Protein AF-A0A957WY77-F1 (afdb_monomer)

pLDDT: mean 74.07, std 17.71, range [35.69, 9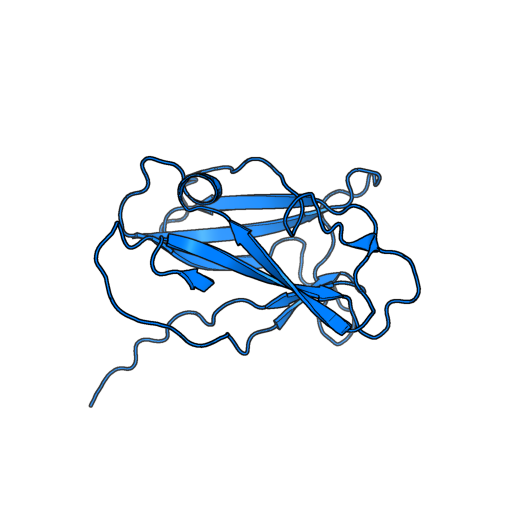4.62]

Foldseek 3Di:
DADLQRKDKKKKFFAQPDPDFDAQKKKWKWKAAPVRHTQDTADIGGQADPVDGSSNHHHGDIDMHIGGNCRRRRPPDDFHKIKMKMFMDHPVDPPPTAFWADPVRDGPDGIDIDIGTDHPDDDDDDDDFAPAWTGRHSTMIIGDHDDPDPPPDD

Mean predicted aligned error: 9.85 Å

Secondary structure (DSSP, 8-state):
-B-TTS-EEEEEEE-TT--SPPP--EEEEEEE-TTS-EEE-PPPB-SS-TTS-GGGPPTT-EEEEEE-HHHHT-TT--SEEEEEEEEEE-TT-SS-BPPPB-TTS-B--SEEEEEEEE--S------PPP-EEEEEETTEEEEEPPP-------

Nearest PDB structures (foldseek):
  3m7o-assembly1_A  TM=5.148E-01  e=5.716E-02  Mus musculus
  8wac-assembly1_A  TM=4.307E-01  e=3.729E-01  Wenyingzhuangia fucanilytica
  3wea-assembly1_A  TM=4.831E-01  e=9.784E-01  Camponotus japonicus
  8zqf-assembly1_A  TM=2.879E-01  e=3.941E+00  Vibrio breoganii
  5mu8-assembly24_w  TM=1.968E-01  e=1.764E+00  Homo sapiens

Solvent-accessible surface area (backbone atoms only — not comparable to full-atom values): 8856 Å² total; per-residue (Å²): 64,59,48,89,79,34,24,41,41,42,36,38,25,30,22,68,82,44,86,68,78,49,65,80,43,33,29,41,46,39,22,19,38,80,89,67,46,84,68,34,71,34,81,68,40,53,74,36,58,91,91,58,54,56,52,73,59,48,56,54,40,74,47,77,15,80,38,53,34,55,54,60,57,32,86,81,60,68,65,43,57,29,37,33,38,41,33,38,29,43,84,93,50,92,77,55,59,35,49,14,30,44,99,87,66,46,75,67,49,44,58,50,75,47,80,45,58,41,69,68,86,76,88,90,74,95,76,81,86,55,90,43,76,47,34,41,35,91,44,30,29,34,39,40,52,67,79,84,72,77,79,80,78,131

Structure (mmCIF, N/CA/C/O backbone):
data_AF-A0A957WY77-F1
#
_entry.id   AF-A0A957WY77-F1
#
loop_
_atom_site.group_PDB
_atom_site.id
_atom_site.type_symbol
_atom_site.label_atom_id
_atom_site.label_alt_id
_atom_site.label_comp_id
_atom_site.label_asym_id
_atom_site.label_entity_id
_atom_site.label_seq_id
_atom_site.pdbx_PDB_ins_code
_atom_site.Cartn_x
_atom_site.Cartn_y
_atom_site.Cartn_z
_atom_site.occupancy
_atom_site.B_iso_or_equiv
_atom_site.auth_seq_id
_atom_site.auth_comp_id
_atom_site.auth_asym_id
_atom_site.auth_atom_id
_atom_site.pdbx_PDB_model_num
ATOM 1 N N . GLN A 1 1 ? 2.365 -9.864 -0.892 1.00 69.50 1 GLN A N 1
ATOM 2 C CA . GLN A 1 1 ? 2.889 -11.123 -1.473 1.00 69.50 1 GLN A CA 1
ATOM 3 C C . GLN A 1 1 ? 2.726 -11.019 -2.974 1.00 69.50 1 GLN A C 1
ATOM 5 O O . GLN A 1 1 ? 1.771 -10.379 -3.374 1.00 69.50 1 GLN A O 1
ATOM 10 N N . VAL A 1 2 ? 3.600 -11.606 -3.789 1.00 73.62 2 VAL A N 1
ATOM 11 C CA . VAL A 1 2 ? 3.384 -11.675 -5.245 1.00 73.62 2 VAL A CA 1
ATOM 12 C C . VAL A 1 2 ? 2.908 -13.083 -5.628 1.00 73.62 2 VAL A C 1
ATOM 14 O O . VAL A 1 2 ? 3.419 -14.058 -5.070 1.00 73.62 2 VAL A O 1
ATOM 17 N N . THR A 1 3 ? 1.885 -13.198 -6.483 1.00 74.44 3 THR A N 1
ATOM 18 C CA . THR A 1 3 ? 1.351 -14.482 -6.980 1.00 74.44 3 THR A CA 1
ATOM 19 C C . THR A 1 3 ? 2.170 -15.033 -8.148 1.00 74.44 3 THR A C 1
ATOM 21 O O . THR A 1 3 ? 3.079 -14.387 -8.654 1.00 74.44 3 THR A O 1
ATOM 24 N N . GLU A 1 4 ? 1.813 -16.232 -8.613 1.00 70.44 4 GLU A N 1
ATOM 25 C CA . GLU A 1 4 ? 2.369 -16.836 -9.834 1.00 70.44 4 GLU A CA 1
ATOM 26 C C . GLU A 1 4 ? 2.067 -16.044 -11.118 1.00 70.44 4 GLU A C 1
ATOM 28 O O . GLU A 1 4 ? 2.758 -16.206 -12.121 1.00 70.44 4 GLU A O 1
ATOM 33 N N . HIS A 1 5 ? 1.041 -15.191 -11.088 1.00 72.94 5 HIS A N 1
ATOM 34 C CA . HIS A 1 5 ? 0.684 -14.288 -12.181 1.00 72.94 5 HIS A CA 1
ATOM 35 C C . HIS A 1 5 ? 1.278 -12.886 -11.976 1.00 72.94 5 HIS A C 1
ATOM 37 O O . HIS A 1 5 ? 0.785 -11.918 -12.550 1.00 72.94 5 HIS A O 1
ATOM 43 N N . ASP A 1 6 ? 2.312 -12.772 -11.136 1.00 82.25 6 ASP A N 1
ATOM 44 C CA . ASP A 1 6 ? 2.952 -11.515 -10.751 1.00 82.25 6 ASP A CA 1
ATOM 45 C C . ASP A 1 6 ? 1.977 -10.504 -10.097 1.00 82.25 6 ASP A C 1
ATOM 47 O O . ASP A 1 6 ? 2.231 -9.299 -10.063 1.00 82.25 6 ASP A O 1
ATOM 51 N N . GLU A 1 7 ? 0.854 -10.962 -9.531 1.00 85.19 7 GLU A N 1
ATOM 52 C CA . GLU A 1 7 ? -0.111 -10.077 -8.868 1.00 85.19 7 GLU A CA 1
ATOM 53 C C . GLU A 1 7 ? 0.347 -9.759 -7.447 1.00 85.19 7 GLU A C 1
ATOM 55 O O . GLU A 1 7 ? 0.685 -10.656 -6.675 1.00 85.19 7 GLU A O 1
ATOM 60 N N . LEU A 1 8 ? 0.286 -8.492 -7.053 1.00 87.19 8 LEU A N 1
ATOM 61 C CA . LEU A 1 8 ? 0.535 -8.089 -5.680 1.00 87.19 8 LEU A CA 1
ATOM 62 C C . LEU A 1 8 ? -0.726 -8.305 -4.830 1.00 87.19 8 LEU A C 1
ATOM 64 O O . LEU A 1 8 ? -1.729 -7.606 -4.966 1.00 87.19 8 LEU A O 1
ATOM 68 N N . LEU A 1 9 ? -0.641 -9.262 -3.911 1.00 86.31 9 LEU A N 1
ATOM 69 C CA . LEU A 1 9 ? -1.596 -9.486 -2.834 1.00 86.31 9 LEU A CA 1
ATOM 70 C C . LEU A 1 9 ? -1.258 -8.618 -1.624 1.00 86.31 9 LEU A C 1
ATOM 72 O O . LEU A 1 9 ? -0.158 -8.715 -1.061 1.00 86.31 9 LEU A O 1
ATOM 76 N N . LEU A 1 10 ? -2.243 -7.847 -1.182 1.00 86.94 10 LEU A N 1
ATOM 77 C CA . LEU A 1 10 ? -2.232 -7.106 0.074 1.00 86.94 10 LEU A CA 1
ATOM 78 C C . LEU A 1 10 ? -3.395 -7.598 0.928 1.00 86.94 10 LEU A C 1
ATOM 80 O O . LEU A 1 10 ? -4.525 -7.676 0.453 1.00 86.94 10 LEU A O 1
ATOM 84 N N . PHE A 1 11 ? -3.144 -7.920 2.189 1.00 82.38 11 PHE A N 1
ATOM 85 C CA . PHE A 1 11 ? -4.219 -8.262 3.117 1.00 82.38 11 PHE A CA 1
ATOM 86 C C . PHE A 1 11 ? -4.448 -7.091 4.040 1.00 82.38 11 PHE A C 1
ATOM 88 O O . PHE A 1 11 ? -3.505 -6.586 4.636 1.00 82.38 11 PHE A O 1
ATOM 95 N N . TRP A 1 12 ? -5.697 -6.696 4.193 1.00 83.31 12 TRP A N 1
ATOM 96 C CA . TRP A 1 12 ? -6.099 -5.550 4.976 1.00 83.31 12 TRP A CA 1
ATOM 97 C C . TRP A 1 12 ? -7.004 -6.010 6.105 1.00 83.31 12 TRP A C 1
ATOM 99 O O . TRP A 1 12 ? -7.959 -6.727 5.857 1.00 83.31 12 TRP A O 1
ATOM 109 N N . GLN A 1 13 ? -6.756 -5.601 7.339 1.00 80.94 13 GLN A N 1
ATOM 110 C CA . GLN A 1 13 ? -7.623 -5.898 8.469 1.00 80.94 13 GLN A CA 1
ATOM 111 C C . GLN A 1 13 ? -8.223 -4.628 9.027 1.00 80.94 13 GLN A C 1
ATOM 113 O O . GLN A 1 13 ? -7.467 -3.773 9.470 1.00 80.94 13 GLN A O 1
ATOM 118 N N . ARG A 1 14 ? -9.548 -4.525 9.135 1.00 79.06 14 ARG A N 1
ATOM 119 C CA . ARG A 1 14 ? -10.158 -3.484 9.977 1.00 79.06 14 ARG A CA 1
ATOM 120 C C . ARG A 1 14 ? -9.751 -3.736 11.429 1.00 79.06 14 ARG A C 1
ATOM 122 O O . ARG A 1 14 ? -9.839 -4.860 11.913 1.00 79.06 14 ARG A O 1
ATOM 129 N N . HIS A 1 15 ? -9.323 -2.717 12.159 1.00 76.00 15 HIS A N 1
ATOM 130 C CA . HIS A 1 15 ? -8.905 -2.884 13.541 1.00 76.00 15 HIS A CA 1
ATOM 131 C C . HIS A 1 15 ? -10.064 -3.430 14.390 1.00 76.00 15 HIS A C 1
ATOM 133 O O . HIS A 1 15 ? -11.190 -2.940 14.274 1.00 76.00 15 HIS A O 1
ATOM 139 N N . PRO A 1 16 ? -9.814 -4.405 15.279 1.00 73.19 16 PRO A N 1
ATOM 140 C CA . PRO A 1 16 ? -10.868 -5.003 16.099 1.00 73.19 16 PRO A CA 1
ATOM 141 C C . PRO A 1 16 ? -11.597 -4.017 17.020 1.00 73.19 16 PRO A C 1
ATOM 143 O O . PRO A 1 16 ? -12.750 -4.242 17.366 1.00 73.19 16 PRO A O 1
ATOM 146 N N . ALA A 1 17 ? -10.935 -2.927 17.420 1.00 74.25 17 ALA A N 1
ATOM 147 C CA . ALA A 1 17 ? -11.530 -1.888 18.264 1.00 74.25 17 ALA A CA 1
ATOM 148 C C . ALA A 1 17 ? -12.168 -0.732 17.469 1.00 74.25 17 ALA A C 1
ATOM 150 O O . ALA A 1 17 ? -12.539 0.276 18.067 1.00 74.25 17 ALA A O 1
ATOM 151 N N . ALA A 1 18 ? -12.267 -0.844 16.140 1.00 72.31 18 ALA A N 1
ATOM 152 C CA . ALA A 1 18 ? -12.889 0.182 15.317 1.00 72.31 18 ALA A CA 1
ATOM 153 C C . ALA A 1 18 ? -14.385 0.294 15.646 1.00 72.31 18 ALA A C 1
ATOM 155 O O . ALA A 1 18 ? -15.137 -0.669 15.509 1.00 72.31 18 ALA A O 1
ATOM 156 N N . THR A 1 19 ? -14.825 1.477 16.070 1.00 72.25 19 THR A N 1
ATOM 157 C CA . THR A 1 19 ? -16.230 1.745 16.436 1.00 72.25 19 THR A CA 1
ATOM 158 C C . THR A 1 19 ? -16.950 2.650 15.443 1.00 72.25 19 THR A C 1
ATOM 160 O O . THR A 1 19 ? -18.176 2.737 15.466 1.00 72.25 19 THR A O 1
ATOM 163 N N . GLN A 1 20 ? -16.203 3.314 14.560 1.00 73.38 20 GLN A N 1
ATOM 164 C CA . GLN A 1 20 ? -16.738 4.196 13.527 1.00 73.38 20 GLN A CA 1
ATOM 165 C C . GLN A 1 20 ? -16.693 3.511 12.154 1.00 73.38 20 GLN A C 1
ATOM 167 O O . GLN A 1 20 ? -15.833 2.649 11.932 1.00 73.38 20 GLN A O 1
ATOM 172 N N . PRO A 1 21 ? -17.588 3.883 11.221 1.00 71.81 21 PRO A N 1
ATOM 173 C CA . PRO A 1 21 ? -17.477 3.469 9.828 1.00 71.81 21 PRO A CA 1
ATOM 174 C C . PRO A 1 21 ? -16.132 3.901 9.239 1.00 71.81 21 PRO A C 1
ATOM 176 O O . PRO A 1 21 ? -15.671 5.013 9.492 1.00 71.81 21 PRO A O 1
ATOM 179 N N . ALA A 1 22 ? -15.512 3.034 8.440 1.00 73.94 22 ALA A N 1
ATOM 180 C CA . ALA A 1 22 ? -14.303 3.412 7.721 1.00 73.94 22 ALA A CA 1
ATOM 181 C C . ALA A 1 22 ? -14.623 4.473 6.649 1.00 73.94 22 ALA A C 1
ATOM 183 O O . ALA A 1 22 ? -15.637 4.330 5.959 1.00 73.94 22 ALA A O 1
ATOM 184 N N . PRO A 1 23 ? -13.769 5.491 6.455 1.00 79.88 23 PRO A N 1
ATOM 185 C CA . PRO A 1 23 ? -13.812 6.333 5.264 1.00 79.88 23 PRO A CA 1
ATOM 186 C C . PRO A 1 23 ? -13.576 5.518 3.985 1.00 79.88 23 PRO A C 1
ATOM 188 O O . PRO A 1 23 ? -13.110 4.375 4.030 1.00 79.88 23 PRO A O 1
ATOM 191 N N . ASP A 1 24 ? -13.858 6.120 2.828 1.00 81.62 24 ASP A N 1
ATOM 192 C CA . ASP A 1 24 ? -13.501 5.545 1.526 1.00 81.62 24 ASP A CA 1
ATOM 193 C C . ASP A 1 24 ? -12.015 5.779 1.226 1.00 81.62 24 ASP A C 1
ATOM 195 O O . ASP A 1 24 ? -11.647 6.594 0.380 1.00 81.62 24 ASP A O 1
ATOM 199 N N . TRP A 1 25 ? -11.161 5.104 1.995 1.00 85.75 25 TRP A N 1
ATOM 200 C CA . TRP A 1 25 ? -9.718 5.253 1.881 1.00 85.75 25 TRP A CA 1
ATOM 201 C C . TRP A 1 25 ? -9.213 4.903 0.487 1.00 85.75 25 TRP A C 1
ATOM 203 O O . TRP A 1 25 ? -9.681 3.963 -0.160 1.00 85.75 25 TRP A O 1
ATOM 213 N N . GLN A 1 26 ? -8.198 5.648 0.072 1.00 89.12 26 GLN A N 1
ATOM 214 C CA . GLN A 1 26 ? -7.388 5.366 -1.100 1.00 89.12 26 GLN A CA 1
ATOM 215 C C . GLN A 1 26 ? -5.993 4.953 -0.644 1.00 89.12 26 GLN A C 1
ATOM 217 O O . GLN A 1 26 ? -5.542 5.307 0.446 1.00 89.12 26 GLN A O 1
ATOM 222 N N . MET A 1 27 ? -5.315 4.191 -1.483 1.00 90.81 27 MET A N 1
ATOM 223 C CA . MET A 1 27 ? -3.911 3.871 -1.341 1.00 90.81 27 MET A CA 1
ATOM 224 C C . MET A 1 27 ? -3.126 4.442 -2.508 1.00 90.81 27 MET A C 1
ATOM 226 O O . MET A 1 27 ? -3.618 4.499 -3.637 1.00 90.81 27 MET A O 1
ATOM 230 N N . THR A 1 28 ? -1.891 4.808 -2.207 1.00 93.00 28 THR A N 1
ATOM 231 C CA . THR A 1 28 ? -0.891 5.207 -3.186 1.00 93.00 28 THR A CA 1
ATOM 232 C C . THR A 1 28 ? 0.277 4.234 -3.131 1.00 93.00 28 THR A C 1
ATOM 234 O O . THR A 1 28 ? 0.607 3.698 -2.066 1.00 93.00 28 THR A O 1
ATOM 237 N N . LEU A 1 29 ? 0.885 3.990 -4.286 1.00 93.00 29 LEU A N 1
ATOM 238 C CA . LEU A 1 29 ? 2.054 3.140 -4.429 1.00 93.00 29 LEU A CA 1
ATOM 239 C C . LEU A 1 29 ? 3.157 3.914 -5.137 1.00 93.00 29 LEU A C 1
ATOM 241 O O . LEU A 1 29 ? 2.926 4.629 -6.111 1.00 93.00 29 LEU A O 1
ATOM 245 N N . ARG A 1 30 ? 4.383 3.707 -4.673 1.00 94.62 30 ARG A N 1
ATOM 246 C CA . ARG A 1 30 ? 5.595 4.091 -5.382 1.00 94.62 30 ARG A CA 1
ATOM 247 C C . ARG A 1 30 ? 6.480 2.869 -5.501 1.00 94.62 30 ARG A C 1
ATOM 249 O O . ARG A 1 30 ? 6.789 2.243 -4.493 1.00 94.62 30 ARG A O 1
ATOM 256 N N . THR A 1 31 ? 6.896 2.563 -6.718 1.00 93.56 31 THR A N 1
ATOM 257 C CA . THR A 1 31 ? 7.740 1.410 -7.016 1.00 93.56 31 THR A CA 1
ATOM 258 C C . THR A 1 31 ? 9.116 1.910 -7.403 1.00 93.56 31 THR A C 1
ATOM 260 O O . THR A 1 31 ? 9.258 2.764 -8.279 1.00 93.56 31 THR A O 1
ATOM 263 N N . GLU A 1 32 ? 10.131 1.384 -6.739 1.00 93.88 32 GLU A N 1
ATOM 264 C CA . GLU A 1 32 ? 11.535 1.705 -6.939 1.00 93.88 32 GLU A CA 1
ATOM 265 C C . GLU A 1 32 ? 12.310 0.432 -7.271 1.00 93.88 32 GLU A C 1
ATOM 267 O O . GLU A 1 32 ? 11.953 -0.670 -6.853 1.00 93.88 32 GLU A O 1
ATOM 272 N N . THR A 1 33 ? 13.383 0.572 -8.032 1.00 89.38 33 THR A N 1
ATOM 273 C CA . THR A 1 33 ? 14.381 -0.487 -8.200 1.00 89.38 33 THR A CA 1
ATOM 274 C C . THR A 1 33 ? 15.150 -0.705 -6.892 1.00 89.38 33 THR A C 1
ATOM 276 O O . THR A 1 33 ? 15.091 0.109 -5.966 1.00 89.38 33 THR A O 1
ATOM 279 N N . SER A 1 34 ? 15.907 -1.800 -6.789 1.00 84.06 34 SER A N 1
ATOM 280 C CA . SER A 1 34 ? 16.672 -2.126 -5.574 1.00 84.06 34 SER A CA 1
ATOM 281 C C . SER A 1 34 ? 17.723 -1.076 -5.182 1.00 84.06 34 SER A C 1
ATOM 283 O O . SER A 1 34 ? 18.116 -1.011 -4.020 1.00 84.06 34 SER A O 1
ATOM 285 N N . ASP A 1 35 ? 18.193 -0.265 -6.133 1.00 86.56 35 ASP A N 1
ATOM 286 C CA . ASP A 1 35 ? 19.111 0.862 -5.923 1.00 86.56 35 ASP A CA 1
ATOM 287 C C . ASP A 1 35 ? 18.393 2.196 -5.623 1.00 86.56 35 ASP A C 1
ATOM 289 O O . ASP A 1 35 ? 19.045 3.232 -5.485 1.00 86.56 35 ASP A O 1
ATOM 293 N N . GLY A 1 36 ? 17.064 2.175 -5.463 1.00 85.56 36 GLY A N 1
ATOM 294 C CA . GLY A 1 36 ? 16.251 3.321 -5.046 1.00 85.56 36 GLY A CA 1
ATOM 295 C C . GLY A 1 36 ? 15.865 4.275 -6.177 1.00 85.56 36 GLY A C 1
ATOM 296 O O . GLY A 1 36 ? 15.404 5.387 -5.911 1.00 85.56 36 GLY A O 1
ATOM 297 N N . LEU A 1 37 ? 16.052 3.886 -7.443 1.00 90.44 37 LEU A N 1
ATOM 298 C CA . LEU A 1 37 ? 15.564 4.682 -8.568 1.00 90.44 37 LEU A CA 1
ATOM 299 C C . LEU A 1 37 ? 14.057 4.494 -8.712 1.00 90.44 37 LEU A C 1
ATOM 301 O O . LEU A 1 37 ? 13.547 3.376 -8.696 1.00 90.44 37 LEU A O 1
ATOM 305 N N . LEU A 1 38 ? 13.337 5.602 -8.893 1.00 92.00 38 LEU A N 1
ATOM 306 C CA . LEU A 1 38 ? 11.909 5.554 -9.177 1.00 92.00 38 LEU A CA 1
ATOM 307 C C . LEU A 1 38 ? 11.664 4.761 -10.469 1.00 92.00 38 LEU A C 1
ATOM 309 O O . LEU A 1 38 ? 12.140 5.152 -11.535 1.00 92.00 38 LEU A O 1
ATOM 313 N N . TYR A 1 39 ? 10.891 3.684 -10.356 1.00 91.44 39 TYR A N 1
ATOM 314 C CA . TYR A 1 39 ? 10.512 2.819 -11.468 1.00 91.44 39 TYR A CA 1
ATOM 315 C C . TYR A 1 39 ? 9.100 3.130 -11.967 1.00 91.44 39 TYR A C 1
ATOM 317 O O . TYR A 1 39 ? 8.895 3.340 -13.161 1.00 91.44 39 TYR A O 1
ATOM 325 N N . ALA A 1 40 ? 8.130 3.211 -11.052 1.00 90.81 40 ALA A N 1
ATOM 326 C CA . ALA A 1 40 ? 6.741 3.504 -11.384 1.00 90.81 40 ALA A CA 1
ATOM 327 C C . ALA A 1 40 ? 6.019 4.254 -10.256 1.00 90.81 40 ALA A C 1
ATOM 329 O O . ALA A 1 40 ? 6.318 4.088 -9.073 1.00 90.81 40 ALA A O 1
ATOM 330 N N . THR A 1 41 ? 5.016 5.043 -10.640 1.00 93.38 41 THR A N 1
ATOM 331 C CA . THR A 1 41 ? 4.012 5.629 -9.740 1.00 93.38 41 THR A CA 1
ATOM 332 C C . THR A 1 41 ? 2.629 5.162 -10.197 1.00 93.38 41 THR A C 1
ATOM 334 O O . THR A 1 41 ? 2.006 5.836 -11.027 1.00 93.38 41 THR A O 1
ATOM 337 N N . PRO A 1 42 ? 2.185 3.971 -9.755 1.00 90.44 42 PRO A N 1
ATOM 338 C CA . PRO A 1 42 ? 0.839 3.476 -10.016 1.00 90.44 42 PRO A CA 1
ATOM 339 C C . PRO A 1 42 ? -0.248 4.511 -9.720 1.00 90.44 42 PRO A C 1
ATOM 341 O O . PRO A 1 42 ? -0.087 5.376 -8.862 1.00 90.44 42 PRO A O 1
ATOM 344 N N . THR A 1 43 ? -1.375 4.406 -10.423 1.00 90.81 43 THR A N 1
ATOM 345 C CA . THR A 1 43 ? -2.534 5.254 -10.119 1.00 90.81 43 THR A CA 1
ATOM 346 C C . THR A 1 43 ? -3.101 4.878 -8.755 1.00 90.81 43 THR A C 1
ATOM 348 O O . THR A 1 43 ? -3.246 3.693 -8.445 1.00 90.81 43 THR A O 1
ATOM 351 N N . ASP A 1 44 ? -3.448 5.890 -7.963 1.00 91.62 44 ASP A N 1
ATOM 352 C CA . ASP A 1 44 ? -4.106 5.689 -6.679 1.00 91.62 44 ASP A CA 1
ATOM 353 C C . ASP A 1 44 ? -5.409 4.904 -6.842 1.00 91.62 44 ASP A C 1
ATOM 355 O O . ASP A 1 44 ? -6.169 5.078 -7.801 1.00 91.62 44 ASP A O 1
ATOM 359 N N . ARG A 1 45 ? -5.682 4.030 -5.879 1.00 89.44 45 ARG A N 1
ATOM 360 C CA . ARG A 1 45 ? -6.843 3.138 -5.923 1.00 89.44 45 ARG A CA 1
ATOM 361 C C . ARG A 1 45 ? -7.325 2.787 -4.529 1.00 89.44 45 ARG A C 1
ATOM 363 O O . ARG A 1 45 ? -6.627 2.991 -3.545 1.00 89.44 45 ARG A O 1
ATOM 370 N N . ARG A 1 46 ? -8.512 2.192 -4.428 1.00 89.62 46 ARG A N 1
ATOM 371 C CA . ARG A 1 46 ? -8.999 1.647 -3.155 1.00 89.62 46 ARG A CA 1
ATOM 372 C C . ARG A 1 46 ? -8.124 0.466 -2.704 1.00 89.62 46 ARG A C 1
ATOM 374 O O . ARG A 1 46 ? -7.642 -0.277 -3.565 1.00 89.62 46 ARG A O 1
ATOM 381 N N . PRO A 1 47 ? -7.985 0.235 -1.380 1.00 86.88 47 PRO A N 1
ATOM 382 C CA . PRO A 1 47 ? -7.275 -0.918 -0.812 1.00 86.88 47 PRO A CA 1
ATOM 383 C C . PRO A 1 47 ? -7.674 -2.268 -1.423 1.00 86.88 47 PRO A C 1
ATOM 385 O O . PRO A 1 47 ? -6.854 -3.173 -1.578 1.00 86.88 47 PRO A O 1
ATOM 388 N N . VAL A 1 48 ? -8.947 -2.391 -1.792 1.00 85.25 48 VAL A N 1
ATOM 389 C CA . VAL A 1 48 ? -9.535 -3.562 -2.444 1.00 85.25 48 VAL A CA 1
ATOM 390 C C . VAL A 1 48 ? -10.412 -3.122 -3.612 1.00 85.25 48 VAL A C 1
ATOM 392 O O . VAL A 1 48 ? -10.613 -1.930 -3.843 1.00 85.25 48 VAL A O 1
ATOM 395 N N . ASP A 1 49 ? -10.918 -4.099 -4.357 1.00 74.19 49 ASP A N 1
ATOM 396 C CA . ASP A 1 49 ? -11.706 -3.881 -5.564 1.00 74.19 49 ASP A CA 1
ATOM 397 C C . ASP A 1 49 ? -12.957 -3.002 -5.326 1.00 74.19 49 ASP A C 1
ATOM 399 O O . ASP A 1 49 ? -13.531 -2.962 -4.230 1.00 74.19 49 ASP A O 1
ATOM 403 N N . TYR A 1 50 ? -13.412 -2.301 -6.368 1.00 65.88 50 TYR A N 1
ATOM 404 C CA . TYR A 1 50 ? -14.426 -1.239 -6.290 1.00 65.88 50 TYR A CA 1
ATOM 405 C C . TYR A 1 50 ? -15.756 -1.679 -5.664 1.00 65.88 50 TYR A C 1
ATOM 407 O O . TYR A 1 50 ? -16.484 -0.847 -5.116 1.00 65.88 50 TYR A O 1
ATOM 415 N N . ASN A 1 51 ? -16.063 -2.975 -5.721 1.00 71.12 51 ASN A N 1
ATOM 416 C CA . ASN A 1 51 ? -17.321 -3.550 -5.250 1.00 71.12 51 ASN A CA 1
ATOM 417 C C . ASN A 1 51 ? -17.371 -3.804 -3.732 1.00 71.12 51 ASN A C 1
ATOM 419 O O . ASN A 1 51 ? -18.449 -4.111 -3.206 1.00 71.12 51 ASN A O 1
ATOM 423 N N . TYR A 1 52 ? -16.251 -3.655 -3.015 1.00 72.31 52 TYR A N 1
ATOM 424 C CA . TYR A 1 52 ? -16.184 -3.914 -1.574 1.00 72.31 52 TYR A CA 1
ATOM 425 C C . TYR A 1 52 ? -15.449 -2.808 -0.792 1.00 72.31 52 TYR A C 1
ATOM 427 O O . TYR A 1 52 ? -14.363 -3.032 -0.260 1.00 72.31 52 TYR A O 1
ATOM 435 N N . PRO A 1 53 ? -16.033 -1.596 -0.707 1.00 77.06 53 PRO A N 1
ATOM 436 C CA . PRO A 1 53 ? -15.409 -0.467 -0.017 1.00 77.06 53 PRO A CA 1
ATOM 437 C C . PRO A 1 53 ? -15.163 -0.750 1.471 1.00 77.06 53 PRO A C 1
ATOM 439 O O . PRO A 1 53 ? -15.909 -1.496 2.110 1.00 77.06 53 PRO A O 1
ATOM 442 N N . VAL A 1 54 ? -14.147 -0.088 2.037 1.00 77.56 54 VAL A N 1
ATOM 443 C CA . VAL A 1 54 ? -13.682 -0.307 3.421 1.00 77.56 54 VAL A CA 1
ATOM 444 C C . VAL A 1 54 ? -14.786 -0.074 4.458 1.00 77.56 54 VAL A C 1
ATOM 446 O O . VAL A 1 54 ? -14.812 -0.713 5.505 1.00 77.56 54 VAL A O 1
ATOM 449 N N . ASN A 1 55 ? -15.755 0.797 4.168 1.00 77.69 55 ASN A N 1
ATOM 450 C CA . ASN A 1 55 ? -16.884 1.068 5.061 1.00 77.69 55 ASN A CA 1
ATOM 451 C C . ASN A 1 55 ? -17.799 -0.147 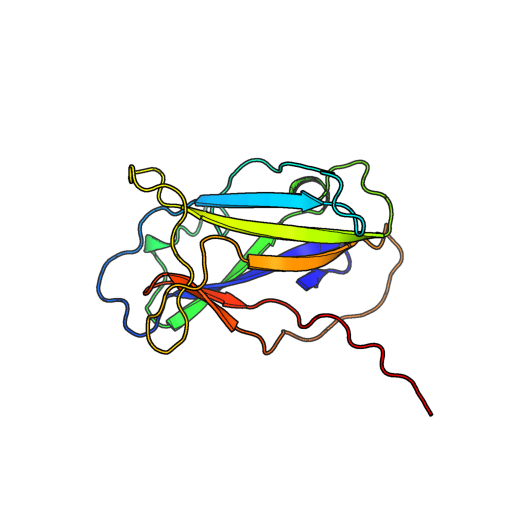5.319 1.00 77.69 55 ASN A C 1
ATOM 453 O O . ASN A 1 55 ? -18.628 -0.093 6.228 1.00 77.69 55 ASN A O 1
ATOM 457 N N . ARG A 1 56 ? -17.660 -1.229 4.541 1.00 82.94 56 ARG A N 1
ATOM 458 C CA . ARG A 1 56 ? -18.371 -2.498 4.749 1.00 82.94 56 ARG A CA 1
ATOM 459 C C . ARG A 1 56 ? -17.638 -3.456 5.681 1.00 82.94 56 ARG A C 1
ATOM 461 O O . ARG A 1 56 ? -18.262 -4.407 6.149 1.00 82.94 56 ARG A O 1
ATOM 468 N N . TRP A 1 57 ? -16.355 -3.214 5.942 1.00 85.62 57 TRP A N 1
ATOM 469 C CA . TRP A 1 57 ? -15.528 -4.136 6.706 1.00 85.62 57 TRP A CA 1
ATOM 470 C C . TRP A 1 57 ? -15.935 -4.123 8.177 1.00 85.62 57 TRP A C 1
ATOM 472 O O . TRP A 1 57 ? -15.992 -3.071 8.821 1.00 85.62 57 TRP A O 1
ATOM 482 N N . GLN A 1 58 ? -16.195 -5.304 8.718 1.00 84.81 58 GLN A N 1
ATOM 483 C CA . GLN A 1 58 ? -16.452 -5.508 10.132 1.00 84.81 58 GLN A CA 1
ATOM 484 C C . GLN A 1 58 ? -15.156 -5.346 10.935 1.00 84.81 58 GLN A C 1
ATOM 486 O O . GLN A 1 58 ? -14.077 -5.667 10.437 1.0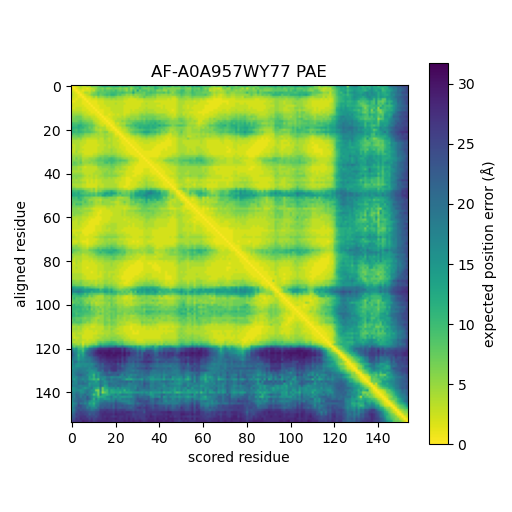0 84.81 58 GLN A O 1
ATOM 491 N N . PRO A 1 59 ? -15.216 -4.890 12.197 1.00 82.69 59 PRO A N 1
ATOM 492 C CA . PRO A 1 59 ? -14.041 -4.860 13.064 1.00 82.69 59 PRO A CA 1
ATOM 493 C C . PRO A 1 59 ? -13.358 -6.234 13.143 1.00 82.69 59 PRO A C 1
ATOM 495 O O . PRO A 1 59 ? -14.000 -7.247 13.413 1.00 82.69 59 PRO A O 1
ATOM 498 N N . GLY A 1 60 ? -12.048 -6.271 12.902 1.00 77.69 60 GLY A N 1
ATOM 499 C CA . GLY A 1 60 ? -11.240 -7.492 12.861 1.00 77.69 60 GLY A CA 1
ATOM 500 C C . GLY A 1 60 ? -11.268 -8.250 11.529 1.00 77.69 60 GLY A C 1
ATOM 501 O O . GLY A 1 60 ? -10.429 -9.135 11.347 1.00 77.69 60 GLY A O 1
ATOM 502 N N . GLU A 1 61 ? -12.173 -7.910 10.604 1.00 81.00 61 GLU A N 1
ATOM 503 C CA . GLU A 1 61 ? -12.280 -8.548 9.287 1.00 81.00 61 GLU A CA 1
ATOM 504 C C . GLU A 1 61 ? -10.995 -8.358 8.489 1.00 81.00 61 GLU A C 1
ATOM 506 O O . GLU A 1 61 ? -10.495 -7.237 8.403 1.00 81.00 61 GLU A O 1
ATOM 511 N N . VAL A 1 62 ? -10.495 -9.451 7.902 1.00 80.50 62 VAL A N 1
ATOM 512 C CA . VAL A 1 62 ? -9.353 -9.465 6.982 1.00 80.50 62 VAL A CA 1
ATOM 513 C C . VAL A 1 62 ? -9.878 -9.587 5.552 1.00 80.50 62 VAL A C 1
ATOM 515 O O . VAL A 1 62 ? -10.562 -10.553 5.220 1.00 80.50 62 VAL A O 1
ATOM 518 N N . VAL A 1 63 ? -9.532 -8.628 4.702 1.00 84.38 63 VAL A N 1
ATOM 519 C CA . VAL A 1 63 ? -9.955 -8.521 3.307 1.00 84.38 63 VAL A CA 1
ATOM 520 C C . VAL A 1 63 ? -8.721 -8.503 2.413 1.00 84.38 63 VAL A C 1
ATOM 522 O O . VAL A 1 63 ? -7.775 -7.755 2.646 1.00 84.38 63 VAL A O 1
ATOM 525 N N . MET A 1 64 ? -8.718 -9.339 1.379 1.00 83.88 64 MET A N 1
ATOM 526 C CA . MET A 1 64 ? -7.615 -9.438 0.426 1.00 83.88 64 MET A CA 1
ATOM 527 C C . MET A 1 64 ? -7.838 -8.490 -0.759 1.00 83.88 64 MET A C 1
ATOM 529 O O . MET A 1 64 ? -8.900 -8.503 -1.379 1.00 83.88 64 MET A O 1
ATOM 533 N N . GLY A 1 65 ? -6.825 -7.691 -1.081 1.00 85.69 65 GLY A N 1
ATOM 534 C CA . GLY A 1 65 ? -6.719 -6.900 -2.301 1.00 85.69 65 GLY A CA 1
ATOM 535 C C . GLY A 1 65 ? -5.733 -7.541 -3.271 1.00 85.69 65 GLY A C 1
ATOM 536 O O . GLY A 1 65 ? -4.697 -8.058 -2.854 1.00 85.69 65 GLY A O 1
ATOM 537 N N . VAL A 1 66 ? -6.068 -7.494 -4.559 1.00 87.38 66 VAL A N 1
ATOM 538 C CA . VAL A 1 66 ? -5.229 -7.984 -5.658 1.00 87.38 66 VAL A CA 1
ATOM 539 C C . VAL A 1 66 ? -4.923 -6.811 -6.583 1.00 87.38 66 VAL A C 1
ATOM 541 O O . VAL A 1 66 ? -5.832 -6.065 -6.971 1.00 87.38 66 VAL A O 1
ATOM 544 N N . ILE A 1 67 ? -3.645 -6.632 -6.908 1.00 89.25 67 ILE A N 1
ATOM 545 C CA . ILE A 1 67 ? -3.167 -5.619 -7.848 1.00 89.25 67 ILE A CA 1
ATOM 546 C C . ILE A 1 67 ? -2.405 -6.333 -8.972 1.00 89.25 67 ILE A C 1
ATOM 548 O O . ILE A 1 67 ? -1.383 -6.963 -8.691 1.00 89.25 67 ILE A O 1
ATOM 552 N N . PRO A 1 68 ? -2.871 -6.260 -10.229 1.00 89.06 68 PRO A N 1
ATOM 553 C CA . PRO A 1 68 ? -2.169 -6.836 -11.374 1.00 89.06 68 PRO A CA 1
ATOM 554 C C . PRO A 1 68 ? -0.743 -6.294 -11.537 1.00 89.06 68 PRO A C 1
ATOM 556 O O . PRO A 1 68 ? -0.477 -5.136 -11.215 1.00 89.06 68 PRO A O 1
ATOM 559 N N . ALA A 1 69 ? 0.165 -7.106 -12.089 1.00 87.00 69 ALA A N 1
ATOM 560 C CA . ALA A 1 69 ? 1.559 -6.723 -12.356 1.00 87.00 69 ALA A CA 1
ATOM 561 C C . ALA A 1 69 ? 1.684 -5.404 -13.131 1.00 87.00 69 ALA A C 1
ATOM 563 O O . ALA A 1 69 ? 2.428 -4.498 -12.748 1.00 87.00 69 ALA A O 1
ATOM 564 N N . GLU A 1 70 ? 0.878 -5.265 -14.182 1.00 86.88 70 GLU A N 1
ATOM 565 C CA . GLU A 1 70 ? 0.838 -4.067 -15.018 1.00 86.88 70 GLU A CA 1
ATOM 566 C C . GLU A 1 70 ? 0.432 -2.799 -14.258 1.00 86.88 70 GLU A C 1
ATOM 568 O O . GLU A 1 70 ? 0.771 -1.699 -14.690 1.00 86.88 70 GLU A O 1
ATOM 573 N N . GLU A 1 71 ? -0.246 -2.941 -13.118 1.00 89.00 71 GLU A N 1
ATOM 574 C CA . GLU A 1 71 ? -0.661 -1.821 -12.285 1.00 89.00 71 GLU A CA 1
ATOM 575 C C . GLU A 1 71 ? 0.378 -1.464 -11.220 1.00 89.00 71 GLU A C 1
ATOM 577 O O . GLU A 1 71 ? 0.607 -0.277 -11.015 1.00 89.00 71 GLU A O 1
ATOM 582 N N . TRP A 1 72 ? 1.016 -2.430 -10.539 1.00 89.94 72 TRP A N 1
ATOM 583 C CA . TRP A 1 72 ? 1.952 -2.108 -9.443 1.00 89.94 72 TRP A CA 1
ATOM 584 C C . TRP A 1 72 ? 3.396 -1.872 -9.900 1.00 89.94 72 TRP A C 1
ATOM 586 O O . TRP A 1 72 ? 4.108 -1.089 -9.273 1.00 89.94 72 TRP A O 1
ATOM 596 N N . VAL A 1 73 ? 3.841 -2.505 -10.987 1.00 89.38 73 VAL A N 1
ATOM 597 C CA . VAL A 1 73 ? 5.206 -2.335 -11.526 1.00 89.38 73 VAL A CA 1
ATOM 598 C C . VAL A 1 73 ? 5.218 -1.872 -12.979 1.00 89.38 73 VAL A C 1
ATOM 600 O O . VAL A 1 73 ? 6.209 -1.310 -13.430 1.00 89.38 73 VAL A O 1
ATOM 603 N N . GLY A 1 74 ? 4.100 -1.987 -13.692 1.00 85.88 74 GLY A N 1
ATOM 604 C CA . GLY A 1 74 ? 3.971 -1.508 -15.066 1.00 85.88 74 GLY A CA 1
ATOM 605 C C . GLY A 1 74 ? 4.089 -2.629 -16.104 1.00 85.88 74 GLY A C 1
ATOM 606 O O . GLY A 1 74 ? 4.646 -3.692 -15.832 1.00 85.88 74 GLY A O 1
ATOM 607 N N . PRO A 1 75 ? 3.583 -2.411 -17.331 1.00 80.31 75 PRO A N 1
ATOM 608 C CA . PRO A 1 75 ? 3.449 -3.461 -18.348 1.00 80.31 75 PRO A CA 1
ATOM 609 C C . PRO A 1 75 ? 4.778 -3.917 -18.975 1.00 80.31 75 PRO A C 1
ATOM 611 O O . PRO A 1 75 ? 4.807 -4.911 -19.693 1.00 80.31 75 PRO A O 1
ATOM 614 N N . ALA A 1 76 ? 5.869 -3.185 -18.742 1.00 80.19 76 ALA A N 1
ATOM 615 C CA . ALA A 1 76 ? 7.204 -3.487 -19.264 1.00 80.19 76 ALA A CA 1
ATOM 616 C C . ALA A 1 76 ? 8.215 -3.790 -18.144 1.00 80.19 76 ALA A C 1
ATOM 618 O O . ALA A 1 76 ? 9.422 -3.636 -18.347 1.00 80.19 76 ALA A O 1
ATOM 619 N N . ALA A 1 77 ? 7.712 -4.184 -16.968 1.00 82.25 77 ALA A N 1
ATOM 620 C CA . ALA A 1 77 ? 8.527 -4.617 -15.844 1.00 82.25 77 ALA A CA 1
ATOM 621 C C . ALA A 1 77 ? 9.487 -5.738 -16.257 1.00 82.25 77 ALA A C 1
ATOM 623 O O . ALA A 1 77 ? 9.096 -6.680 -16.951 1.00 82.25 77 ALA A O 1
ATOM 624 N N . MET A 1 78 ? 10.751 -5.604 -15.860 1.00 83.62 78 MET A N 1
ATOM 625 C CA . MET A 1 78 ? 11.737 -6.665 -16.036 1.00 83.62 78 MET A CA 1
ATOM 626 C C . MET A 1 78 ? 11.723 -7.565 -14.802 1.00 83.62 78 MET A C 1
ATOM 628 O O . MET A 1 78 ? 11.521 -7.046 -13.704 1.00 83.62 78 MET A O 1
ATOM 632 N N . PRO A 1 79 ? 11.999 -8.874 -14.950 1.00 86.44 79 PRO A N 1
ATOM 633 C CA . PRO A 1 79 ? 12.071 -9.766 -13.803 1.00 86.44 79 PRO A CA 1
ATOM 634 C C . PRO A 1 79 ? 13.136 -9.300 -12.816 1.00 86.44 79 PRO A C 1
ATOM 636 O O . PRO A 1 79 ? 14.330 -9.371 -13.109 1.00 86.44 79 PRO A O 1
ATOM 639 N N . ASP A 1 80 ? 12.695 -8.790 -11.671 1.00 86.75 80 ASP A N 1
ATOM 640 C CA . ASP A 1 80 ? 13.552 -8.239 -10.629 1.00 86.75 80 ASP A CA 1
ATOM 641 C C . ASP A 1 80 ? 12.777 -8.076 -9.313 1.00 86.75 80 ASP A C 1
ATOM 643 O O . ASP A 1 80 ? 11.555 -8.242 -9.239 1.00 86.75 80 ASP A O 1
ATOM 647 N N . THR A 1 81 ? 13.498 -7.748 -8.245 1.00 87.25 81 THR A N 1
ATOM 648 C CA . THR A 1 81 ? 12.923 -7.331 -6.971 1.00 87.25 81 THR A CA 1
ATOM 649 C C . THR A 1 81 ? 12.844 -5.814 -6.890 1.00 87.25 81 THR A C 1
ATOM 651 O O . THR A 1 81 ? 13.849 -5.106 -6.912 1.00 87.25 81 THR A O 1
ATOM 654 N N . TYR A 1 82 ? 11.624 -5.330 -6.709 1.00 89.19 82 TYR A N 1
ATOM 655 C CA . TYR A 1 82 ? 11.299 -3.921 -6.578 1.00 89.19 82 TYR A CA 1
ATOM 656 C C . TYR A 1 82 ? 10.974 -3.578 -5.126 1.00 89.19 82 TYR A C 1
ATOM 658 O O . TYR A 1 82 ? 10.408 -4.391 -4.393 1.00 89.19 82 TYR A O 1
ATOM 666 N N . GLN A 1 83 ? 11.314 -2.362 -4.713 1.00 92.69 83 GLN A N 1
ATOM 667 C CA . GLN A 1 83 ? 10.916 -1.793 -3.431 1.00 92.69 83 GLN A CA 1
ATOM 668 C C . GLN A 1 83 ? 9.635 -0.991 -3.620 1.00 92.69 83 GLN A C 1
ATOM 670 O O . GLN A 1 83 ? 9.598 -0.045 -4.403 1.00 92.69 83 GLN A O 1
ATOM 675 N N . LEU A 1 84 ? 8.578 -1.363 -2.907 1.00 92.00 84 LEU A N 1
ATOM 676 C CA . LEU A 1 84 ? 7.308 -0.655 -2.944 1.00 92.00 84 LEU A CA 1
ATOM 677 C C . LEU A 1 84 ? 7.133 0.143 -1.667 1.00 92.00 84 LEU A C 1
ATOM 679 O O . LEU A 1 84 ? 7.259 -0.410 -0.578 1.00 92.00 84 LEU A O 1
ATOM 683 N N . GLN A 1 85 ? 6.773 1.412 -1.809 1.00 92.69 85 GLN A N 1
ATOM 684 C CA . GLN A 1 85 ? 6.250 2.241 -0.733 1.00 92.69 85 GLN A CA 1
ATOM 685 C C . GLN A 1 85 ? 4.735 2.342 -0.884 1.00 92.69 85 GLN A C 1
ATOM 687 O O . GLN A 1 85 ? 4.238 2.842 -1.891 1.00 92.69 85 GLN A O 1
ATOM 692 N N . LEU A 1 86 ? 4.008 1.870 0.123 1.00 92.06 86 LEU A N 1
ATOM 693 C CA . LEU A 1 86 ? 2.552 1.911 0.200 1.00 92.06 86 LEU A CA 1
ATOM 694 C C . LEU A 1 86 ? 2.121 2.929 1.254 1.00 92.06 86 LEU A C 1
ATOM 696 O O . LEU A 1 86 ? 2.502 2.811 2.420 1.00 92.06 86 LEU A O 1
ATOM 700 N N . GLY A 1 87 ? 1.305 3.894 0.843 1.00 91.56 87 GLY A N 1
ATOM 701 C CA . GLY A 1 87 ? 0.621 4.839 1.723 1.00 91.56 87 GLY A CA 1
ATOM 702 C C . GLY A 1 87 ? -0.892 4.665 1.633 1.00 91.56 87 GLY A C 1
ATOM 703 O O . GLY A 1 87 ? -1.409 4.164 0.634 1.00 91.56 87 GLY A O 1
ATOM 704 N N . VAL A 1 88 ? -1.613 5.085 2.670 1.00 89.25 88 VAL A N 1
ATOM 705 C C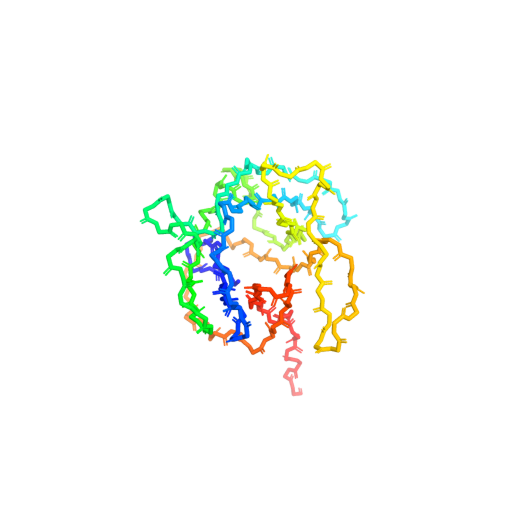A . VAL A 1 88 ? -3.084 5.141 2.673 1.00 89.25 88 VAL A CA 1
ATOM 706 C C . VAL A 1 88 ? -3.506 6.534 3.078 1.00 89.25 88 VAL A C 1
ATOM 708 O O . VAL A 1 88 ? -2.926 7.097 3.997 1.00 89.25 88 VAL A O 1
ATOM 711 N N . TYR A 1 89 ? -4.525 7.079 2.434 1.00 88.31 89 TYR A N 1
ATOM 712 C CA . TYR A 1 89 ? -5.059 8.395 2.749 1.00 88.31 89 TYR A CA 1
ATOM 713 C C . TYR A 1 89 ? -6.587 8.405 2.686 1.00 88.31 89 TYR A C 1
ATOM 715 O O . TYR A 1 89 ? -7.226 7.534 2.088 1.00 88.31 89 TYR A O 1
ATOM 723 N N . ASP A 1 90 ? -7.185 9.400 3.334 1.00 86.75 90 ASP A N 1
ATOM 724 C CA . ASP A 1 90 ? -8.604 9.709 3.186 1.00 86.75 90 ASP A CA 1
ATOM 725 C C . ASP A 1 90 ? -8.752 10.880 2.200 1.00 86.75 90 ASP A C 1
ATOM 727 O O . ASP A 1 90 ? -8.340 11.991 2.537 1.00 86.75 90 ASP A O 1
ATOM 731 N N . PRO A 1 91 ? -9.332 10.676 1.001 1.00 85.38 91 PRO A N 1
ATOM 732 C CA . PRO A 1 91 ? -9.482 11.743 0.011 1.00 85.38 91 PRO A CA 1
ATOM 733 C C . PRO A 1 91 ? -10.422 12.870 0.470 1.00 85.38 91 PRO A C 1
ATOM 735 O O . PRO A 1 91 ? -10.389 13.960 -0.098 1.00 85.38 91 PRO A O 1
ATOM 738 N N . ALA A 1 92 ? -11.272 12.631 1.476 1.00 85.00 92 ALA A N 1
ATOM 739 C CA . ALA A 1 92 ? -12.128 13.658 2.069 1.00 85.00 92 ALA A CA 1
ATOM 740 C C . ALA A 1 92 ? -11.414 14.475 3.163 1.00 85.00 92 ALA A C 1
ATOM 742 O O . ALA A 1 92 ? -11.953 15.480 3.634 1.00 85.00 92 ALA A O 1
ATOM 743 N N . SER A 1 93 ? -10.214 14.055 3.572 1.00 79.56 93 SER A N 1
ATOM 744 C CA . SER A 1 93 ? -9.400 14.701 4.596 1.00 79.56 93 SER A CA 1
ATOM 745 C C . SER A 1 93 ? -8.339 15.609 3.973 1.00 79.56 93 SER A C 1
ATOM 747 O O . SER A 1 93 ? -7.736 15.289 2.954 1.00 79.56 93 SER A O 1
ATOM 749 N N . SER A 1 94 ? -8.054 16.742 4.616 1.00 72.50 94 SER A N 1
ATOM 750 C CA . SER A 1 94 ? -6.972 17.651 4.207 1.00 72.50 94 SER A CA 1
ATOM 751 C C . SER A 1 94 ? -5.595 17.255 4.756 1.00 72.50 94 SER A C 1
ATOM 753 O O . SER A 1 94 ? -4.621 17.965 4.522 1.00 72.50 94 SER A O 1
ATOM 755 N N . THR A 1 95 ? -5.515 16.182 5.545 1.00 66.44 95 THR A N 1
ATOM 756 C CA . THR A 1 95 ? -4.334 15.847 6.360 1.00 66.44 95 THR A CA 1
ATOM 757 C C . THR A 1 95 ? -3.289 15.001 5.615 1.00 66.44 95 THR A C 1
ATOM 759 O O . THR A 1 95 ? -2.211 14.779 6.154 1.00 66.44 95 THR A O 1
ATOM 762 N N . GLY A 1 96 ? -3.567 14.577 4.376 1.00 78.50 96 GLY 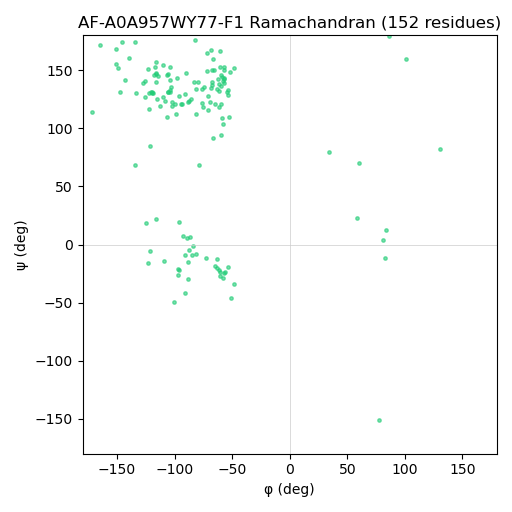A N 1
ATOM 763 C CA . GLY A 1 96 ? -2.663 13.734 3.581 1.00 78.50 96 GLY A CA 1
ATOM 764 C C . GLY A 1 96 ? -2.683 12.262 4.010 1.00 78.50 96 GLY A C 1
ATOM 765 O O . GLY A 1 96 ? -3.709 11.757 4.476 1.00 78.50 96 GLY A O 1
ATOM 766 N N . GLU A 1 97 ? -1.563 11.567 3.825 1.00 82.31 97 GLU A N 1
ATOM 767 C CA . GLU A 1 97 ? -1.388 10.159 4.181 1.00 82.31 97 GLU A CA 1
ATOM 768 C C . GLU A 1 97 ? -1.531 9.911 5.689 1.00 82.31 97 GLU A C 1
ATOM 770 O O . GLU A 1 97 ? -1.107 10.701 6.536 1.00 82.31 97 GLU A O 1
ATOM 775 N N . LEU A 1 98 ? -2.144 8.778 6.024 1.00 81.56 98 LEU A N 1
ATOM 776 C CA . LEU A 1 98 ? -2.441 8.351 7.382 1.00 81.56 98 LEU A CA 1
ATOM 777 C C . LEU A 1 98 ? -1.202 7.756 8.050 1.00 81.56 98 LEU A C 1
ATOM 779 O O . LEU A 1 98 ? -0.460 6.978 7.450 1.00 81.56 98 LEU A O 1
ATOM 783 N N . ASP A 1 99 ? -1.025 8.087 9.328 1.00 79.00 99 ASP A N 1
ATOM 784 C CA . ASP A 1 99 ? 0.041 7.523 10.145 1.00 79.00 99 ASP A CA 1
ATOM 785 C C . ASP A 1 99 ? -0.202 6.046 10.437 1.00 79.00 99 ASP A C 1
ATOM 787 O O . ASP A 1 99 ? -1.166 5.667 11.113 1.00 79.00 99 ASP A O 1
ATOM 791 N N . ARG A 1 100 ? 0.776 5.231 10.046 1.00 82.69 100 ARG A N 1
ATOM 792 C CA . ARG A 1 100 ? 0.936 3.874 10.549 1.00 82.69 100 ARG A CA 1
ATOM 793 C C . ARG A 1 100 ? 1.163 3.920 12.044 1.00 82.69 100 ARG A C 1
ATOM 795 O O . ARG A 1 100 ? 1.945 4.733 12.524 1.00 82.69 100 ARG A O 1
ATOM 802 N N . LEU A 1 101 ? 0.541 3.012 12.782 1.00 69.69 101 LEU A N 1
ATOM 803 C CA . LEU A 1 101 ? 0.649 2.976 14.238 1.00 69.69 101 LEU A CA 1
ATOM 804 C C . LEU A 1 101 ? 1.320 1.684 14.697 1.00 69.69 101 LEU A C 1
ATOM 806 O O . LEU A 1 101 ? 1.038 0.608 14.184 1.00 69.69 101 LEU A O 1
ATOM 810 N N . ALA A 1 102 ? 2.187 1.767 15.697 1.00 66.25 102 ALA A N 1
ATOM 811 C CA . ALA A 1 102 ? 2.637 0.606 16.452 1.00 66.25 102 ALA A CA 1
ATOM 812 C C . ALA A 1 102 ? 1.499 0.082 17.361 1.00 66.25 102 ALA A C 1
ATOM 814 O O . ALA A 1 102 ? 0.544 0.815 17.634 1.00 66.25 102 ALA A O 1
ATOM 815 N N . PRO A 1 103 ? 1.592 -1.148 17.910 1.00 64.19 103 PRO A N 1
ATOM 816 C CA . PRO A 1 103 ? 0.563 -1.694 18.806 1.00 64.19 103 PRO A CA 1
ATOM 817 C C . PRO A 1 103 ? 0.254 -0.828 20.039 1.00 64.19 103 PRO A C 1
ATOM 819 O O . PRO A 1 103 ? -0.831 -0.912 20.604 1.00 64.19 103 PRO A O 1
ATOM 822 N N . ASN A 1 104 ? 1.202 0.013 20.460 1.00 70.50 104 ASN A N 1
ATOM 823 C CA . ASN A 1 104 ? 1.051 0.969 21.560 1.00 70.50 104 ASN A CA 1
ATOM 824 C C . ASN A 1 104 ? 0.442 2.324 21.129 1.00 70.50 104 ASN A C 1
ATOM 826 O O . ASN A 1 104 ? 0.406 3.252 21.935 1.00 70.50 104 ASN A O 1
ATOM 830 N N . GLY A 1 105 ? 0.005 2.456 19.873 1.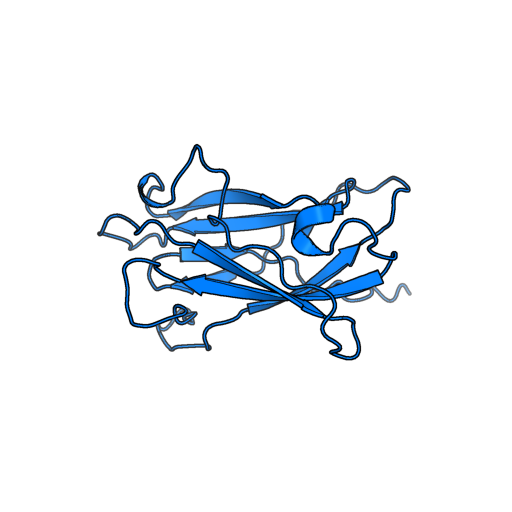00 65.81 105 GLY A N 1
ATOM 831 C CA . GLY A 1 105 ? -0.593 3.667 19.310 1.00 65.81 105 GLY A CA 1
ATOM 832 C C . GLY A 1 105 ? 0.402 4.742 18.864 1.00 65.81 105 GLY A C 1
ATOM 833 O O . GLY A 1 105 ? -0.030 5.815 18.458 1.00 65.81 105 GLY A O 1
ATOM 834 N N . GLN A 1 106 ? 1.714 4.492 18.933 1.00 71.44 106 GLN A N 1
ATOM 835 C CA . GLN A 1 106 ? 2.719 5.454 18.469 1.00 71.44 106 GLN A CA 1
ATOM 836 C C . GLN A 1 106 ? 2.777 5.503 16.935 1.00 71.44 106 GLN A C 1
ATOM 838 O O . GLN A 1 106 ? 2.844 4.435 16.322 1.00 71.44 106 GLN A O 1
ATOM 843 N N . PRO A 1 107 ? 2.831 6.694 16.311 1.00 77.38 107 PRO A N 1
ATOM 844 C CA . PRO A 1 107 ? 3.083 6.822 14.880 1.00 77.38 107 PRO A CA 1
ATOM 845 C C . PRO A 1 107 ? 4.408 6.167 14.456 1.00 77.38 107 PRO A C 1
ATOM 847 O O . PRO A 1 107 ? 5.403 6.203 15.181 1.00 77.38 107 PRO A O 1
ATOM 850 N N . GLN A 1 108 ? 4.418 5.554 13.276 1.00 80.50 108 GLN A N 1
ATOM 851 C CA . GLN A 1 108 ? 5.546 4.861 12.639 1.00 80.50 108 GLN A CA 1
ATOM 852 C C . GLN A 1 108 ? 5.824 5.424 11.231 1.00 80.50 108 GLN A C 1
ATOM 854 O O . GLN A 1 108 ? 6.476 4.773 10.415 1.00 80.50 108 GLN A O 1
ATOM 859 N N . GLY A 1 109 ? 5.320 6.631 10.948 1.00 85.12 109 GLY A N 1
ATOM 860 C CA . GLY A 1 109 ? 5.343 7.263 9.630 1.00 85.12 109 GLY A CA 1
ATOM 861 C C . GLY A 1 109 ? 4.152 6.864 8.758 1.00 85.12 109 GLY A C 1
ATOM 862 O O . GLY A 1 109 ? 3.298 6.084 9.165 1.00 85.12 109 GLY A O 1
ATOM 863 N N . GLN A 1 110 ? 4.100 7.404 7.544 1.00 86.19 110 GLN A N 1
ATOM 864 C CA . GLN A 1 110 ? 2.922 7.310 6.669 1.00 86.19 110 GLN A CA 1
ATOM 865 C C . GLN A 1 110 ? 2.997 6.178 5.638 1.00 86.19 110 GLN A C 1
ATOM 867 O O . GLN A 1 110 ? 1.978 5.700 5.147 1.00 86.19 110 GLN A O 1
ATOM 872 N N . PHE A 1 111 ? 4.211 5.721 5.326 1.00 87.50 111 PHE A N 1
ATOM 873 C CA . PHE A 1 111 ? 4.452 4.720 4.292 1.00 87.50 111 PHE A CA 1
ATOM 874 C C . PHE A 1 111 ? 4.981 3.431 4.889 1.00 87.50 111 PHE A C 1
ATOM 876 O O . PHE A 1 111 ? 5.762 3.454 5.843 1.00 87.50 111 PHE A O 1
ATOM 883 N N . VAL A 1 112 ? 4.589 2.300 4.314 1.00 86.25 112 VAL A N 1
ATOM 884 C CA . VAL A 1 112 ? 5.244 1.012 4.532 1.00 86.25 112 VAL A CA 1
ATOM 885 C C . VAL A 1 112 ? 6.055 0.629 3.308 1.00 86.25 112 VAL A C 1
ATOM 887 O O . VAL A 1 112 ? 5.546 0.686 2.194 1.00 86.25 112 VAL A O 1
ATOM 890 N N . THR A 1 113 ? 7.308 0.239 3.534 1.00 87.38 113 THR A N 1
ATOM 891 C CA . THR 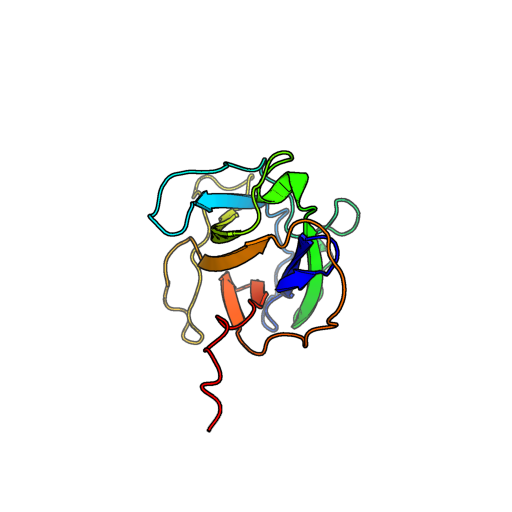A 1 113 ? 8.202 -0.228 2.475 1.00 87.38 113 THR A CA 1
ATOM 892 C C . THR A 1 113 ? 8.328 -1.741 2.532 1.00 87.38 113 THR A C 1
ATOM 894 O O . THR A 1 113 ? 8.548 -2.292 3.612 1.00 87.38 113 THR A O 1
ATOM 897 N N . PHE A 1 114 ? 8.213 -2.411 1.390 1.00 85.88 114 PHE A N 1
ATOM 898 C CA . PHE A 1 114 ? 8.445 -3.848 1.273 1.00 85.88 114 PHE A CA 1
ATOM 899 C C . PHE A 1 114 ? 8.944 -4.227 -0.118 1.00 85.88 114 PHE A C 1
ATOM 901 O O . PHE A 1 114 ? 8.668 -3.548 -1.105 1.00 85.88 114 PHE A O 1
ATOM 908 N N . ALA A 1 115 ? 9.648 -5.353 -0.187 1.00 86.88 115 ALA A N 1
ATOM 909 C CA . ALA A 1 115 ? 10.110 -5.914 -1.443 1.00 86.88 115 ALA A CA 1
ATOM 910 C C . ALA A 1 115 ? 9.007 -6.748 -2.118 1.00 86.88 115 ALA A C 1
ATOM 912 O O . ALA A 1 115 ? 8.304 -7.518 -1.457 1.00 86.88 115 ALA A O 1
ATOM 913 N N . ALA A 1 116 ? 8.889 -6.636 -3.439 1.00 84.50 116 ALA A N 1
ATOM 914 C CA . ALA A 1 116 ? 8.062 -7.500 -4.274 1.00 84.50 116 ALA A CA 1
ATOM 915 C C . ALA A 1 116 ? 8.861 -7.939 -5.505 1.00 84.50 116 ALA A C 1
ATOM 917 O O . ALA A 1 116 ? 9.466 -7.115 -6.188 1.00 84.50 116 ALA A O 1
ATOM 918 N N . THR A 1 117 ? 8.871 -9.240 -5.786 1.00 85.44 117 THR A N 1
ATOM 919 C CA . THR A 1 117 ? 9.615 -9.803 -6.917 1.00 85.44 117 THR A CA 1
ATOM 920 C C . THR A 1 117 ? 8.675 -10.045 -8.086 1.00 85.44 117 THR A C 1
ATOM 922 O O . THR A 1 117 ? 7.722 -10.806 -7.949 1.00 85.44 117 THR A O 1
ATOM 925 N N . GLN A 1 118 ? 8.964 -9.419 -9.225 1.00 81.56 118 GLN A N 1
ATOM 926 C CA . GLN A 1 118 ? 8.337 -9.717 -10.507 1.00 81.56 118 GLN A CA 1
ATOM 927 C C . GLN A 1 118 ? 9.139 -10.840 -11.169 1.00 81.56 118 GLN A C 1
ATOM 929 O O . GLN A 1 118 ? 10.357 -10.734 -11.299 1.00 81.56 118 GLN A O 1
ATOM 934 N N . GLN A 1 119 ? 8.492 -11.948 -11.519 1.00 75.56 119 GLN A N 1
ATOM 935 C CA . GLN A 1 119 ? 9.181 -13.156 -11.985 1.00 75.56 119 GLN A CA 1
ATOM 936 C C . GLN A 1 119 ? 9.221 -13.270 -13.510 1.00 75.56 119 GLN A C 1
ATOM 938 O O . GLN A 1 119 ? 10.080 -13.974 -14.034 1.00 75.56 119 GLN A O 1
ATOM 943 N N . GLY A 1 120 ? 8.329 -12.579 -14.226 1.00 65.31 120 GLY A N 1
ATOM 944 C CA . GLY A 1 120 ? 8.239 -12.621 -15.685 1.00 65.31 120 GLY A CA 1
ATOM 945 C C . GLY A 1 120 ? 7.954 -14.021 -16.177 1.00 65.31 120 GLY A C 1
ATOM 946 O O . GLY A 1 120 ? 8.823 -14.656 -16.756 1.00 65.31 120 GLY A O 1
ATOM 947 N N . HIS A 1 121 ? 6.733 -14.492 -15.929 1.00 55.91 121 HIS A N 1
ATOM 948 C CA . HIS A 1 121 ? 6.173 -15.735 -16.465 1.00 55.91 121 HIS A CA 1
ATOM 949 C C . HIS A 1 121 ? 7.177 -16.891 -16.670 1.00 55.91 121 HIS A C 1
ATOM 951 O O . HIS A 1 121 ? 7.505 -17.223 -17.805 1.00 55.91 121 HIS A O 1
ATOM 957 N N . THR A 1 122 ? 7.531 -17.609 -15.599 1.00 37.78 122 THR A N 1
ATOM 958 C CA . THR A 1 122 ? 7.647 -19.081 -15.648 1.00 37.78 122 THR A CA 1
ATOM 959 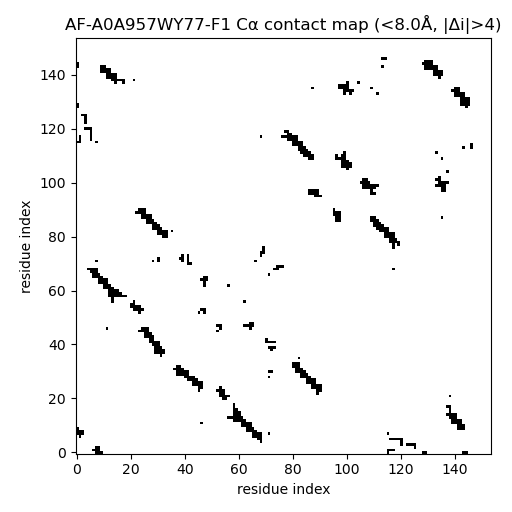C C . THR A 1 122 ? 7.257 -19.690 -14.302 1.00 37.78 122 THR A C 1
ATOM 961 O O . THR A 1 122 ? 7.723 -19.244 -13.259 1.00 37.78 122 THR A O 1
ATOM 964 N N . SER A 1 123 ? 6.388 -20.700 -14.365 1.00 41.59 123 SER A N 1
ATOM 965 C CA . SER A 1 123 ? 5.715 -21.394 -13.266 1.00 41.59 123 SER A CA 1
ATOM 966 C C . SER A 1 123 ? 6.599 -21.923 -12.129 1.00 41.59 123 SER A C 1
ATOM 968 O O . SER A 1 123 ? 7.680 -22.460 -12.355 1.00 41.59 123 SER A O 1
ATOM 970 N N . ASP A 1 124 ? 5.985 -21.927 -10.939 1.00 41.53 124 ASP A N 1
ATOM 971 C CA . ASP A 1 124 ? 5.670 -23.110 -10.108 1.00 41.53 124 ASP A CA 1
ATOM 972 C C . ASP A 1 124 ? 6.117 -22.947 -8.641 1.00 41.53 124 ASP A C 1
ATOM 974 O O . ASP A 1 124 ? 7.183 -23.412 -8.233 1.00 41.53 124 ASP A O 1
ATOM 978 N N . LYS A 1 125 ? 5.292 -22.258 -7.829 1.00 40.75 125 LYS A N 1
ATOM 979 C CA . LYS A 1 125 ? 5.263 -22.399 -6.358 1.00 40.75 125 LYS A CA 1
ATOM 980 C C . LYS A 1 125 ? 4.088 -21.642 -5.730 1.00 40.75 125 LYS A C 1
ATOM 982 O O . LYS A 1 125 ? 4.062 -20.417 -5.681 1.00 40.75 125 LYS A O 1
ATOM 987 N N . ARG A 1 126 ? 3.150 -22.383 -5.136 1.00 38.69 126 ARG A N 1
ATOM 988 C CA . ARG A 1 126 ? 2.170 -21.834 -4.186 1.00 38.69 126 ARG A CA 1
ATOM 989 C C . ARG A 1 126 ? 2.904 -21.489 -2.882 1.00 38.69 126 ARG A C 1
ATOM 991 O O . ARG A 1 126 ? 3.438 -22.389 -2.236 1.00 38.69 126 ARG A O 1
ATOM 998 N N . LEU A 1 127 ? 2.950 -20.207 -2.508 1.00 44.19 127 LEU A N 1
ATOM 999 C CA . LEU A 1 127 ? 3.650 -19.727 -1.307 1.00 44.19 127 LEU A CA 1
ATOM 1000 C C . LEU A 1 127 ? 2.673 -19.320 -0.182 1.00 44.19 127 LEU A C 1
ATOM 1002 O O . LEU A 1 127 ? 1.574 -18.844 -0.478 1.00 44.19 127 LEU A O 1
ATOM 1006 N N . PRO A 1 128 ? 3.054 -19.541 1.093 1.00 35.69 128 PRO A N 1
ATOM 1007 C CA . PRO A 1 128 ? 2.198 -19.359 2.269 1.00 35.69 128 PRO A CA 1
ATOM 1008 C C . PRO A 1 128 ? 1.806 -17.897 2.535 1.00 35.69 128 PRO A C 1
ATOM 1010 O O . PRO A 1 128 ? 2.474 -16.968 2.084 1.00 35.69 128 PRO A O 1
ATOM 1013 N N . ILE A 1 129 ? 0.720 -17.721 3.299 1.00 41.03 129 ILE A N 1
ATOM 1014 C CA . ILE A 1 129 ? 0.257 -16.420 3.806 1.00 41.03 129 ILE A CA 1
ATOM 1015 C C . ILE A 1 129 ? 1.274 -15.904 4.849 1.00 41.03 129 ILE A C 1
ATOM 1017 O O . ILE A 1 129 ? 1.683 -16.687 5.704 1.00 41.03 129 ILE A O 1
ATOM 1021 N N . PRO A 1 130 ? 1.679 -14.625 4.799 1.00 44.56 130 PRO A N 1
ATOM 1022 C CA . PRO A 1 130 ? 2.619 -14.018 5.749 1.00 44.56 130 PRO A CA 1
ATOM 1023 C C . PRO A 1 130 ? 2.113 -13.862 7.189 1.00 44.56 130 PRO A C 1
ATOM 1025 O O . PRO A 1 130 ? 0.937 -13.557 7.388 1.00 44.56 130 PRO A O 1
ATOM 1028 N N . ASP A 1 131 ? 3.032 -13.920 8.160 1.00 39.47 131 ASP A N 1
ATOM 1029 C CA . ASP A 1 131 ? 2.772 -13.647 9.586 1.00 39.47 131 ASP A CA 1
ATOM 1030 C C . ASP A 1 131 ? 2.993 -12.166 9.999 1.00 39.47 131 ASP A C 1
ATOM 1032 O O . ASP A 1 131 ? 2.607 -11.771 11.103 1.00 39.47 131 ASP A O 1
ATOM 1036 N N . ASP A 1 132 ? 3.565 -11.315 9.132 1.00 46.66 132 ASP A N 1
ATOM 1037 C CA . ASP A 1 132 ? 3.940 -9.936 9.485 1.00 46.66 132 ASP A CA 1
ATOM 1038 C C . ASP A 1 132 ? 2.802 -8.923 9.265 1.00 46.66 132 ASP A C 1
ATOM 1040 O O . ASP A 1 132 ? 2.287 -8.749 8.157 1.00 46.66 132 ASP A O 1
ATOM 1044 N N . VAL A 1 133 ? 2.428 -8.209 10.336 1.00 48.72 133 VAL A N 1
ATOM 1045 C CA . VAL A 1 133 ? 1.310 -7.248 10.375 1.00 48.72 133 VAL A CA 1
ATOM 1046 C C . VAL A 1 133 ? 1.816 -5.818 10.566 1.00 48.72 133 VAL A C 1
ATOM 1048 O O . VAL A 1 133 ? 2.374 -5.474 11.606 1.00 48.72 133 VAL A O 1
ATOM 1051 N N . VAL A 1 134 ? 1.542 -4.941 9.607 1.00 55.47 134 VAL A N 1
ATOM 1052 C CA . VAL A 1 134 ? 1.803 -3.501 9.662 1.00 55.47 134 VAL A CA 1
ATOM 1053 C C . VAL A 1 134 ? 0.504 -2.725 9.844 1.00 55.47 134 VAL A C 1
ATOM 1055 O O . VAL A 1 134 ? -0.308 -2.616 8.936 1.00 55.47 134 VAL A O 1
ATOM 1058 N N . GLN A 1 135 ? 0.292 -2.123 11.010 1.00 47.06 135 GLN A N 1
ATOM 1059 C CA . GLN A 1 135 ? -0.893 -1.298 11.247 1.00 47.06 135 GLN A CA 1
ATOM 1060 C C . GLN A 1 135 ? -0.768 0.078 10.562 1.00 47.06 135 GLN A C 1
ATOM 1062 O O . GLN A 1 135 ? 0.186 0.805 10.822 1.00 47.06 135 GLN A O 1
ATOM 1067 N N . ILE A 1 136 ? -1.711 0.422 9.672 1.00 50.81 136 ILE A N 1
ATOM 1068 C CA . ILE A 1 136 ? -1.694 1.651 8.855 1.00 50.81 136 ILE A CA 1
ATOM 1069 C C . ILE A 1 136 ? -2.541 2.778 9.451 1.00 50.81 136 ILE A C 1
ATOM 1071 O O . ILE A 1 136 ? -2.236 3.937 9.230 1.00 50.81 136 ILE A O 1
ATOM 1075 N N . THR A 1 137 ? -3.569 2.473 10.242 1.00 44.88 137 THR A N 1
ATOM 1076 C CA . THR A 1 137 ? -4.351 3.475 10.994 1.00 44.88 137 THR A CA 1
ATOM 1077 C C . THR A 1 137 ? -4.800 2.858 12.333 1.00 44.88 137 THR A C 1
ATOM 1079 O O . THR A 1 137 ? -4.620 1.647 12.518 1.00 44.88 137 THR A O 1
ATOM 1082 N N . PRO A 1 138 ? -5.432 3.591 13.281 1.00 44.25 138 PRO A N 1
ATOM 1083 C CA . PRO A 1 138 ? -6.069 2.967 14.452 1.00 44.25 138 PRO A CA 1
ATOM 1084 C C . PRO A 1 138 ? -7.068 1.882 14.068 1.00 44.25 138 PRO A C 1
ATOM 1086 O O . PRO A 1 138 ? -7.408 1.045 14.890 1.00 44.25 138 PRO A O 1
ATOM 1089 N N . ASP A 1 139 ? -7.520 1.927 12.821 1.00 47.97 139 ASP A N 1
ATOM 1090 C CA . ASP A 1 139 ? -8.661 1.233 12.299 1.00 47.97 139 ASP A CA 1
ATOM 1091 C C . ASP A 1 139 ? -8.332 0.294 11.128 1.00 47.97 139 ASP A C 1
ATOM 1093 O O . ASP A 1 139 ? -9.229 -0.422 10.694 1.00 47.97 139 ASP A O 1
ATOM 1097 N N . VAL A 1 140 ? -7.099 0.256 10.606 1.00 47.44 140 VAL A N 1
ATOM 1098 C CA . VAL A 1 140 ? -6.685 -0.735 9.598 1.00 47.44 140 VAL A CA 1
ATOM 1099 C C . VAL A 1 140 ? -5.254 -1.217 9.781 1.00 47.44 140 VAL A C 1
ATOM 1101 O O . VAL A 1 140 ? -4.347 -0.446 10.088 1.00 47.44 140 VAL A O 1
ATOM 1104 N N . ARG A 1 141 ? -5.050 -2.508 9.537 1.00 56.19 141 ARG A N 1
ATOM 1105 C CA . ARG A 1 141 ? -3.753 -3.169 9.435 1.00 56.19 141 ARG A CA 1
ATOM 1106 C C . ARG A 1 141 ? -3.545 -3.748 8.047 1.00 56.19 141 ARG A C 1
ATOM 1108 O O . ARG A 1 141 ? -4.511 -4.083 7.382 1.00 56.19 141 ARG A O 1
ATOM 1115 N N . VAL A 1 142 ? -2.301 -3.865 7.621 1.00 49.56 142 VAL A N 1
ATOM 1116 C CA . VAL A 1 142 ? -1.872 -4.497 6.378 1.00 49.56 142 VAL A CA 1
ATOM 1117 C C . VAL A 1 142 ? -0.939 -5.638 6.716 1.00 49.56 142 VAL A C 1
ATOM 1119 O O . VAL A 1 142 ? -0.006 -5.435 7.476 1.00 49.56 142 VAL A O 1
ATOM 1122 N N . TYR A 1 143 ? -1.157 -6.820 6.156 1.00 54.78 143 TYR A N 1
ATOM 1123 C CA . TYR A 1 143 ? -0.218 -7.929 6.287 1.00 54.78 143 TYR A CA 1
ATOM 1124 C C . TYR A 1 143 ? 0.680 -7.957 5.060 1.00 54.78 143 TYR A C 1
ATOM 1126 O O . TYR A 1 143 ? 0.194 -7.939 3.923 1.00 54.78 143 TYR A O 1
ATOM 1134 N N . LEU A 1 144 ? 1.986 -7.987 5.296 1.00 45.25 144 LEU A N 1
ATOM 1135 C CA . LEU A 1 144 ? 3.006 -8.009 4.256 1.00 45.25 144 LEU A CA 1
ATOM 1136 C C . LEU A 1 144 ? 3.785 -9.319 4.329 1.00 45.25 144 LEU A C 1
ATOM 1138 O O . LEU A 1 144 ? 3.967 -9.843 5.421 1.00 45.25 144 LEU A O 1
ATOM 1142 N N . PRO A 1 145 ? 4.247 -9.862 3.190 1.00 39.38 145 PRO A N 1
ATOM 1143 C CA . PRO A 1 145 ? 5.175 -10.987 3.186 1.00 39.38 145 PRO A CA 1
ATOM 1144 C C . PRO A 1 145 ? 6.449 -10.631 3.944 1.00 39.38 145 PRO A C 1
ATOM 1146 O O . PRO A 1 145 ? 6.928 -9.505 3.776 1.00 39.38 145 PRO A O 1
ATOM 1149 N N . PRO A 1 146 ? 7.014 -11.574 4.729 1.00 36.19 146 PRO A N 1
ATOM 1150 C CA . PRO A 1 146 ? 8.351 -11.362 5.238 1.00 36.19 146 PRO A CA 1
ATOM 1151 C C . PRO A 1 146 ? 9.289 -11.214 4.033 1.00 36.19 146 PRO A C 1
ATOM 1153 O O . PRO A 1 146 ? 9.070 -11.873 3.004 1.00 36.19 146 PRO A O 1
ATOM 1156 N N . PRO A 1 147 ? 10.338 -10.379 4.120 1.00 36.03 147 PRO A N 1
ATOM 1157 C CA . PRO A 1 147 ? 11.427 -10.456 3.161 1.00 36.03 147 PRO A CA 1
ATOM 1158 C C . PRO A 1 147 ? 11.936 -11.900 3.158 1.00 36.03 147 PRO A C 1
ATOM 1160 O O . PRO A 1 147 ? 12.124 -12.490 4.221 1.00 36.03 147 PRO A O 1
ATOM 1163 N N . HIS A 1 148 ? 12.101 -12.497 1.976 1.00 41.53 148 HIS A N 1
ATOM 1164 C CA . HIS A 1 148 ? 12.676 -13.832 1.855 1.00 41.53 148 HIS A CA 1
ATOM 1165 C C . HIS A 1 148 ? 14.094 -13.808 2.449 1.00 41.53 148 HIS A C 1
ATOM 1167 O O . HIS A 1 148 ? 15.048 -13.459 1.756 1.00 41.53 148 HIS A O 1
ATOM 1173 N N . GLU A 1 149 ? 14.251 -14.162 3.726 1.00 38.31 149 GLU A N 1
ATOM 1174 C CA . GLU A 1 149 ? 15.553 -14.552 4.246 1.00 38.31 149 GLU A CA 1
ATOM 1175 C C . GLU A 1 149 ? 15.977 -15.786 3.456 1.00 38.31 149 GLU A C 1
ATOM 1177 O O . GLU A 1 149 ? 15.282 -16.808 3.412 1.00 38.31 149 GLU A O 1
ATOM 1182 N N . ALA A 1 150 ? 17.098 -15.640 2.753 1.00 37.56 150 ALA A N 1
ATOM 1183 C CA . ALA A 1 150 ? 17.779 -16.741 2.117 1.00 37.56 150 ALA A CA 1
ATOM 1184 C C . ALA A 1 150 ? 17.998 -17.820 3.178 1.00 37.56 150 ALA A C 1
ATOM 1186 O O . ALA A 1 150 ? 18.790 -17.656 4.103 1.00 37.56 150 ALA A O 1
ATOM 1187 N N . VAL A 1 151 ? 17.275 -18.928 3.043 1.00 37.06 151 VAL A N 1
ATOM 1188 C CA . VAL A 1 151 ? 17.637 -20.166 3.718 1.00 37.06 151 VAL A CA 1
ATOM 1189 C C . VAL A 1 151 ? 18.956 -20.598 3.082 1.00 37.06 151 VAL A C 1
ATOM 1191 O O . VAL A 1 151 ? 18.960 -21.260 2.044 1.00 37.06 151 VAL A O 1
ATOM 1194 N N . GLU A 1 152 ? 20.076 -20.172 3.668 1.00 39.16 152 GLU A N 1
ATOM 1195 C CA . GLU A 1 152 ? 21.363 -20.827 3.465 1.00 39.16 152 GLU A CA 1
ATOM 1196 C C . GLU A 1 152 ? 21.186 -22.280 3.909 1.00 39.16 152 GLU A C 1
ATOM 1198 O O . GLU A 1 152 ? 21.056 -22.598 5.093 1.00 39.16 152 GLU A O 1
ATOM 1203 N N . GLN A 1 153 ? 21.076 -23.170 2.926 1.00 39.31 153 GLN A N 1
ATOM 1204 C CA . GLN A 1 153 ? 21.130 -24.596 3.175 1.00 39.31 153 GLN A CA 1
ATOM 1205 C C . GLN A 1 153 ? 22.582 -24.994 3.436 1.00 39.31 153 GLN A C 1
ATOM 1207 O O . GLN A 1 153 ? 23.396 -24.890 2.524 1.00 39.31 153 GLN A O 1
ATOM 1212 N N . GLY A 1 154 ? 22.821 -25.512 4.645 1.00 40.50 154 GLY A N 1
ATOM 1213 C CA . GLY A 1 154 ? 23.716 -26.647 4.921 1.00 40.50 154 GLY A CA 1
ATOM 1214 C C . GLY A 1 154 ? 25.213 -26.412 4.816 1.00 40.50 154 GLY A C 1
ATOM 1215 O O . GLY A 1 154 ? 25.733 -26.487 3.684 1.00 40.50 154 GLY A O 1
#

Sequence (154 aa):
QVTEHDELLLFWQRHPAATQPAPDWQMTLRTETSDGLLYATPTDRRPVDYNYPVNRWQPGEVVMGVIPAEEWVGPAAMPDTYQLQLGVYDPASSTGELDRLAPNGQPQGQFVTFAATQQGHTSDKRLPIPDDVVQITPDVRVYLPPPHEAVEQG

Radius of g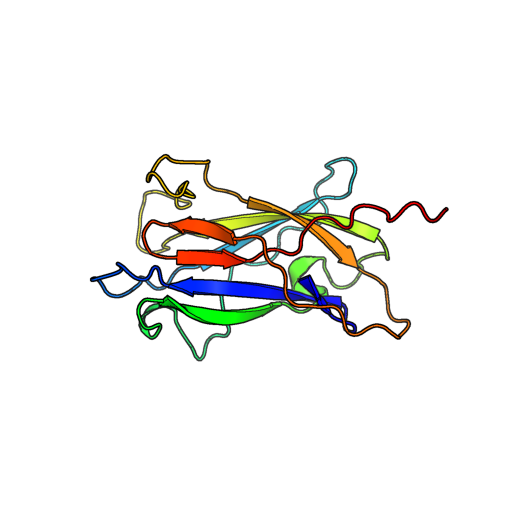yration: 15.75 Å; Cα contacts (8 Å, |Δi|>4): 340; chains: 1; bounding box: 42×44×41 Å